Protein AF-A0A6G2PW63-F1 (afdb_monomer_lite)

Secondary structure (DSSP, 8-state):
--TT-EEEEEEEE-TTSEEEEEEE-TTS-EEEEEEE-----HHHHHHHHHSHHHHHHHHHHHHHHHHHHHT-SS-----------

Sequence (85 aa):
IAAGGQVVTALADNAFGQHGGRIKDPFGNIWWVVSHVEDVVEDEMWKRLQDPVYAEAMRVAQETLDAELSGRRRGRSSAPVKTTS

Radius of gyration: 14.13 Å; chains: 1; bounding box: 33×32×35 Å

pLDDT: mean 94.33, std 7.34, range [54.06, 98.31]

Foldseek 3Di:
DPQAKDFLADWDQALQQKTWGWIAHPVGDIDTDIDHHDGDDPVSSVVRLPPPRNVVSQQRRQFSVQCSVVVNPTRGDDRDDDDDD

Structure (mmCIF, N/CA/C/O backbone):
data_AF-A0A6G2PW63-F1
#
_entry.id   AF-A0A6G2PW63-F1
#
loop_
_atom_site.group_PDB
_atom_site.id
_atom_site.type_symbol
_atom_site.label_atom_id
_atom_site.label_alt_id
_atom_site.label_comp_id
_atom_site.label_asym_id
_atom_site.label_entity_id
_atom_site.label_seq_id
_atom_site.pdbx_PDB_ins_code
_atom_site.Cartn_x
_atom_site.Cartn_y
_atom_site.Cartn_z
_atom_site.occupancy
_atom_site.B_iso_or_equiv
_atom_site.auth_seq_id
_atom_site.auth_comp_id
_atom_site.auth_asym_id
_atom_site.auth_atom_id
_atom_site.pdbx_PDB_model_num
ATOM 1 N N . ILE A 1 1 ? -6.759 -12.220 9.809 1.00 60.53 1 ILE A N 1
ATOM 2 C CA . ILE A 1 1 ? -6.007 -11.459 10.836 1.00 60.53 1 ILE A CA 1
ATOM 3 C C . ILE A 1 1 ? -6.562 -11.830 12.202 1.00 60.53 1 ILE A C 1
ATOM 5 O O . ILE A 1 1 ? -7.776 -11.933 12.325 1.00 60.53 1 ILE A O 1
ATOM 9 N N . ALA A 1 2 ? -5.696 -12.102 13.178 1.00 79.25 2 ALA A N 1
ATOM 10 C CA . ALA A 1 2 ? -6.081 -12.398 14.560 1.00 79.25 2 ALA A CA 1
ATOM 11 C C . ALA A 1 2 ? -5.894 -11.153 15.456 1.00 79.25 2 ALA A C 1
ATOM 13 O O . ALA A 1 2 ? -5.289 -10.174 15.027 1.00 79.25 2 ALA A O 1
ATOM 14 N N . ALA A 1 3 ? -6.418 -11.184 16.686 1.00 85.25 3 ALA A N 1
ATOM 15 C CA . ALA A 1 3 ? -6.246 -10.137 17.709 1.00 85.25 3 ALA A CA 1
ATOM 16 C C . ALA A 1 3 ? -6.823 -8.736 17.384 1.00 85.25 3 ALA A C 1
ATOM 18 O O . ALA A 1 3 ? -6.394 -7.739 17.955 1.00 85.25 3 ALA A O 1
ATOM 19 N N . GLY A 1 4 ? -7.820 -8.645 16.496 1.00 89.12 4 GLY A N 1
ATOM 20 C CA . GLY A 1 4 ? -8.555 -7.396 16.241 1.00 89.12 4 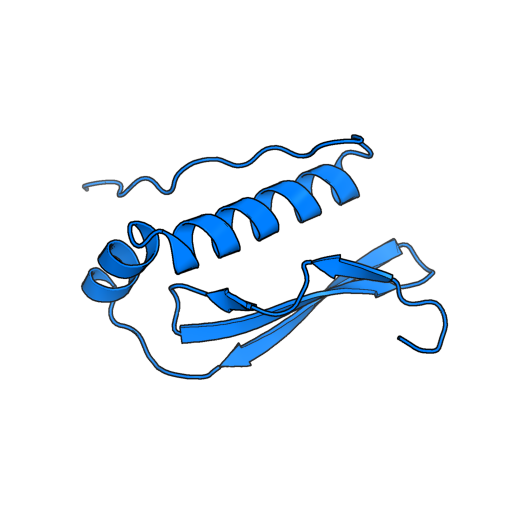GLY A CA 1
ATOM 21 C C . GLY A 1 4 ? -7.902 -6.432 15.243 1.00 89.12 4 GLY A C 1
ATOM 22 O O . GLY A 1 4 ? -8.440 -5.353 15.016 1.00 89.12 4 GLY A O 1
ATOM 23 N N . GLY A 1 5 ? -6.787 -6.815 14.615 1.00 93.44 5 GLY A N 1
ATOM 24 C CA . GLY A 1 5 ? -6.197 -6.035 13.528 1.00 93.44 5 GLY A CA 1
ATOM 25 C C . GLY A 1 5 ? -7.060 -6.035 12.259 1.00 93.44 5 GLY A C 1
ATOM 26 O O . GLY A 1 5 ? -7.703 -7.035 11.922 1.00 93.44 5 GLY A O 1
ATOM 27 N N . GLN A 1 6 ? -7.039 -4.925 11.526 1.00 95.81 6 GLN A N 1
ATOM 28 C CA . GLN A 1 6 ? -7.768 -4.740 10.268 1.00 95.81 6 GLN A CA 1
ATOM 29 C C . GLN A 1 6 ? -6.793 -4.453 9.125 1.00 95.81 6 GLN A C 1
ATOM 31 O O . GLN A 1 6 ? -5.839 -3.700 9.299 1.00 95.81 6 GLN A O 1
ATOM 36 N N . VAL A 1 7 ? -7.021 -5.037 7.946 1.00 96.94 7 VAL A N 1
ATOM 37 C CA . VAL A 1 7 ? -6.242 -4.691 6.747 1.00 96.94 7 VAL A CA 1
ATOM 38 C C . VAL A 1 7 ? -6.675 -3.307 6.276 1.00 96.94 7 VAL A C 1
ATOM 40 O O . VAL A 1 7 ? -7.847 -3.114 5.968 1.00 96.94 7 VAL A O 1
ATOM 43 N N . VAL A 1 8 ? -5.728 -2.376 6.186 1.00 97.62 8 VAL A N 1
ATOM 44 C CA . VAL A 1 8 ? -5.936 -1.070 5.541 1.00 97.62 8 VAL A CA 1
ATOM 45 C C . VAL A 1 8 ? -5.592 -1.186 4.062 1.00 97.62 8 VAL A C 1
ATOM 47 O O . VAL A 1 8 ? -6.366 -0.790 3.200 1.00 97.62 8 VAL A O 1
ATOM 50 N N . THR A 1 9 ? -4.450 -1.797 3.752 1.00 98.00 9 THR A N 1
ATOM 51 C CA . THR A 1 9 ? -3.986 -2.006 2.377 1.00 98.00 9 THR A CA 1
ATOM 52 C C . THR A 1 9 ? -3.525 -3.438 2.228 1.00 98.00 9 THR A C 1
ATOM 54 O O . THR A 1 9 ? -2.689 -3.894 3.012 1.00 98.00 9 THR A O 1
ATOM 57 N N . ALA A 1 10 ? -4.076 -4.136 1.235 1.00 97.19 10 ALA A N 1
ATOM 58 C CA . ALA A 1 10 ? -3.669 -5.494 0.906 1.00 97.19 10 ALA A CA 1
ATOM 59 C C . ALA A 1 10 ? -2.183 -5.552 0.520 1.00 97.19 10 ALA A C 1
ATOM 61 O O . ALA A 1 10 ? -1.612 -4.555 0.077 1.00 97.19 10 ALA A O 1
ATOM 62 N N . LEU A 1 11 ? -1.572 -6.723 0.704 1.00 96.88 11 LEU A N 1
ATOM 63 C CA . LEU A 1 11 ? -0.196 -6.962 0.284 1.00 96.88 11 LEU A CA 1
ATOM 64 C C . LEU A 1 11 ? -0.087 -6.868 -1.239 1.00 96.88 11 LEU A C 1
ATOM 66 O O . LEU A 1 11 ? -0.907 -7.445 -1.954 1.00 96.88 11 LEU A O 1
ATOM 70 N N . ALA A 1 12 ? 0.935 -6.166 -1.710 1.00 97.56 12 ALA A N 1
ATOM 71 C CA . ALA A 1 12 ? 1.279 -6.075 -3.119 1.00 97.56 12 ALA A CA 1
ATOM 72 C C . ALA A 1 12 ? 2.781 -5.827 -3.287 1.00 97.56 12 ALA A C 1
ATOM 74 O O . ALA A 1 12 ? 3.440 -5.298 -2.384 1.00 97.56 12 ALA A O 1
ATOM 75 N N . ASP A 1 13 ? 3.293 -6.169 -4.466 1.00 97.94 13 ASP A N 1
ATOM 76 C CA . ASP A 1 13 ? 4.608 -5.719 -4.908 1.00 97.94 13 ASP A CA 1
ATOM 77 C C . ASP A 1 13 ? 4.513 -4.262 -5.359 1.00 97.94 13 ASP A C 1
ATOM 79 O O . ASP A 1 13 ? 3.591 -3.875 -6.085 1.00 97.94 13 ASP A O 1
ATOM 83 N N . ASN A 1 14 ? 5.459 -3.436 -4.924 1.00 96.69 14 ASN A N 1
ATOM 84 C CA . ASN A 1 14 ? 5.535 -2.040 -5.329 1.00 96.69 14 ASN A CA 1
ATOM 85 C C . ASN A 1 14 ? 6.661 -1.803 -6.348 1.00 96.69 14 ASN A C 1
ATOM 87 O O . ASN A 1 14 ? 7.566 -2.617 -6.530 1.00 96.69 14 ASN A O 1
ATOM 91 N N . ALA A 1 15 ? 6.618 -0.641 -7.003 1.00 97.31 15 ALA A N 1
ATOM 92 C CA . ALA A 1 15 ? 7.606 -0.240 -8.007 1.00 97.31 15 ALA A CA 1
ATOM 93 C C . ALA A 1 15 ? 9.040 -0.081 -7.457 1.00 97.31 15 ALA A C 1
ATOM 95 O O . ALA A 1 15 ? 9.970 0.109 -8.236 1.00 97.31 15 ALA A O 1
ATOM 96 N N . PHE A 1 16 ? 9.221 -0.143 -6.136 1.00 96.94 16 PHE A N 1
ATOM 97 C CA . PHE A 1 16 ? 10.479 0.118 -5.437 1.00 96.94 16 PHE A CA 1
ATOM 98 C C . PHE A 1 16 ? 11.194 -1.163 -4.985 1.00 96.94 16 PHE A C 1
ATOM 100 O O . PHE A 1 16 ? 12.140 -1.081 -4.207 1.00 96.94 16 PHE A O 1
ATOM 107 N N . GLY A 1 17 ? 10.735 -2.339 -5.431 1.00 97.62 17 GLY A N 1
ATOM 108 C CA . GLY A 1 17 ? 11.361 -3.619 -5.086 1.00 97.62 17 GLY A CA 1
ATOM 109 C C . GLY A 1 17 ? 10.993 -4.130 -3.695 1.00 97.62 17 GLY A C 1
ATOM 110 O O . GLY A 1 17 ? 11.802 -4.773 -3.026 1.00 97.62 17 GLY A O 1
ATOM 111 N N . GLN A 1 18 ? 9.782 -3.828 -3.220 1.00 98.12 18 GLN A N 1
ATOM 112 C CA . GLN A 1 18 ? 9.296 -4.289 -1.921 1.00 98.12 18 GLN A CA 1
ATOM 113 C C . GLN A 1 18 ? 7.944 -4.991 -2.040 1.00 98.12 18 GLN A C 1
ATOM 115 O O . GLN A 1 18 ? 7.105 -4.601 -2.853 1.00 98.12 18 GLN A O 1
ATOM 120 N N . HIS A 1 19 ? 7.712 -5.957 -1.152 1.00 98.19 19 HIS A N 1
ATOM 121 C CA . HIS A 1 19 ? 6.430 -6.629 -0.968 1.00 98.19 19 HIS A CA 1
ATOM 122 C C . HIS A 1 19 ? 5.840 -6.228 0.380 1.00 98.19 19 HIS A C 1
ATOM 124 O O . HIS A 1 19 ? 6.466 -6.441 1.424 1.00 98.19 19 HIS A O 1
ATOM 130 N N . GLY A 1 20 ? 4.647 -5.640 0.397 1.00 97.25 20 GLY A N 1
ATOM 131 C CA . GLY A 1 20 ? 4.085 -5.179 1.661 1.00 97.25 20 GLY A CA 1
ATOM 132 C C . GLY A 1 20 ? 2.702 -4.561 1.584 1.00 97.25 20 GLY A C 1
ATOM 133 O O . GLY A 1 20 ? 2.095 -4.441 0.524 1.00 97.25 20 GLY A O 1
ATOM 134 N N . GLY A 1 21 ? 2.203 -4.177 2.754 1.00 97.69 21 GLY A N 1
ATOM 135 C CA . GLY A 1 21 ? 0.872 -3.612 2.943 1.00 97.69 21 GLY A CA 1
ATOM 136 C C . GLY A 1 21 ? 0.746 -2.930 4.300 1.00 97.69 21 GLY A C 1
ATOM 137 O O . GLY A 1 21 ? 1.744 -2.670 4.981 1.00 97.69 21 GLY A O 1
ATOM 138 N N . ARG A 1 22 ? -0.490 -2.621 4.699 1.00 98.06 22 ARG A N 1
ATOM 139 C CA . ARG A 1 22 ? -0.760 -1.918 5.959 1.00 98.06 22 ARG A CA 1
ATOM 140 C C . ARG A 1 22 ? -1.872 -2.553 6.757 1.00 98.06 22 ARG A C 1
ATOM 142 O O . ARG A 1 22 ? -2.903 -2.944 6.203 1.00 98.06 22 ARG A O 1
ATOM 149 N N . ILE A 1 23 ? -1.686 -2.554 8.068 1.00 97.56 23 ILE A N 1
ATOM 150 C CA . ILE A 1 23 ? -2.685 -2.991 9.037 1.00 97.56 23 ILE A CA 1
ATOM 151 C C . ILE A 1 23 ? -2.942 -1.891 10.060 1.00 97.56 23 ILE A C 1
ATOM 153 O O . ILE A 1 23 ? -2.031 -1.150 10.418 1.00 97.56 23 ILE A O 1
ATOM 157 N N . LYS A 1 24 ? -4.178 -1.808 10.541 1.00 97.56 24 LYS A N 1
ATOM 158 C CA . LYS A 1 24 ? -4.569 -0.969 11.668 1.00 97.56 24 LYS A CA 1
ATOM 159 C C . LYS A 1 24 ? -4.785 -1.842 12.895 1.00 97.56 24 LYS A C 1
ATOM 161 O O . LYS A 1 24 ? -5.462 -2.869 12.799 1.00 97.56 24 LYS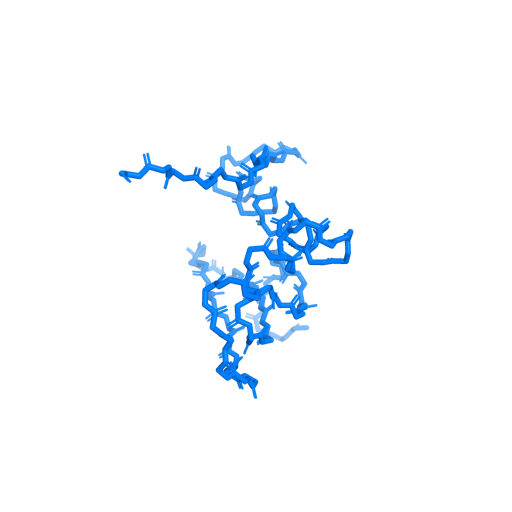 A O 1
ATOM 166 N N . ASP A 1 25 ? -4.210 -1.450 14.023 1.00 96.38 25 ASP A N 1
ATOM 167 C CA . ASP A 1 25 ? -4.423 -2.126 15.303 1.00 96.38 25 ASP A CA 1
ATOM 168 C C . ASP A 1 25 ? -5.680 -1.598 16.039 1.00 96.38 25 ASP A C 1
ATOM 170 O O . ASP A 1 25 ? -6.261 -0.587 15.632 1.00 96.38 25 ASP A O 1
ATOM 174 N N . PRO A 1 26 ? -6.135 -2.255 17.124 1.00 95.88 26 PRO A N 1
ATOM 175 C CA . PRO A 1 26 ? -7.310 -1.810 17.882 1.00 95.88 26 PRO A CA 1
ATOM 176 C C . PRO A 1 26 ? -7.193 -0.425 18.539 1.00 95.88 26 PRO A C 1
ATOM 178 O O . PRO A 1 26 ? -8.212 0.146 18.919 1.00 95.88 26 PRO A O 1
ATOM 181 N N . PHE A 1 27 ? -5.982 0.117 18.681 1.00 95.31 27 PHE A N 1
ATOM 182 C CA . PHE A 1 27 ? -5.738 1.458 19.219 1.00 95.31 27 PHE A CA 1
ATOM 183 C C . PHE A 1 27 ? -5.739 2.531 18.122 1.00 95.31 27 PHE A C 1
ATOM 185 O O . PHE A 1 27 ? -5.636 3.718 18.423 1.00 95.31 27 PHE A O 1
ATOM 192 N N . GLY A 1 28 ? -5.885 2.123 16.857 1.00 94.94 28 GLY A N 1
ATOM 193 C CA . GLY A 1 28 ? -5.945 3.007 15.701 1.00 94.94 28 GLY A CA 1
ATOM 194 C C . GLY A 1 28 ? -4.591 3.293 15.053 1.00 94.94 28 GLY A C 1
ATOM 195 O O . GLY A 1 28 ? -4.551 4.068 14.099 1.00 94.94 28 GLY A O 1
ATOM 196 N N . ASN A 1 29 ? -3.491 2.675 15.503 1.00 97.12 29 ASN A N 1
ATOM 197 C CA . ASN A 1 29 ? -2.202 2.874 14.839 1.00 97.12 29 ASN A CA 1
ATOM 198 C C . ASN A 1 29 ? -2.169 2.111 13.515 1.00 97.12 29 ASN A C 1
ATOM 200 O O . ASN A 1 29 ? -2.600 0.957 13.444 1.00 97.12 29 ASN A O 1
ATOM 204 N N . ILE A 1 30 ? -1.608 2.739 12.481 1.00 97.75 30 ILE A N 1
ATOM 205 C CA . ILE A 1 30 ? -1.411 2.125 11.166 1.00 97.75 30 ILE A CA 1
ATOM 206 C C . ILE A 1 30 ? 0.052 1.716 11.026 1.00 97.75 30 ILE A C 1
ATOM 208 O O . ILE A 1 30 ? 0.957 2.546 11.104 1.00 97.75 30 ILE A O 1
ATOM 212 N N . TRP A 1 31 ? 0.267 0.433 10.772 1.00 97.19 31 TRP A N 1
ATOM 213 C CA . TRP A 1 31 ? 1.577 -0.185 10.647 1.00 97.19 31 TRP A CA 1
ATOM 214 C C . TRP A 1 31 ? 1.846 -0.569 9.199 1.00 97.19 31 TRP A C 1
ATOM 216 O O . TRP A 1 31 ? 1.012 -1.211 8.557 1.00 97.19 31 TRP A O 1
ATOM 226 N N . TRP A 1 32 ? 3.030 -0.215 8.702 1.00 97.56 32 TRP A N 1
ATOM 227 C CA . TRP A 1 32 ? 3.560 -0.728 7.443 1.00 97.56 32 TRP A CA 1
ATOM 228 C C . TRP A 1 32 ? 4.287 -2.035 7.718 1.00 97.56 32 TRP A C 1
ATOM 230 O O . TRP A 1 32 ? 5.225 -2.075 8.511 1.00 97.56 32 TRP A O 1
ATOM 240 N N . VAL A 1 33 ? 3.857 -3.097 7.046 1.00 96.94 33 VAL A N 1
ATOM 241 C CA . VAL A 1 33 ? 4.509 -4.406 7.101 1.00 96.94 33 VAL A CA 1
ATOM 242 C C . VAL A 1 33 ? 5.062 -4.670 5.713 1.00 96.94 33 VAL A C 1
ATOM 244 O O . VAL A 1 33 ? 4.299 -4.887 4.771 1.00 96.94 33 VAL A O 1
ATOM 247 N N . VAL A 1 34 ? 6.382 -4.561 5.578 1.00 97.62 34 VAL A N 1
ATOM 248 C CA . VAL A 1 34 ? 7.074 -4.556 4.287 1.00 97.62 34 VAL A CA 1
ATOM 249 C C . VAL A 1 34 ? 8.319 -5.434 4.368 1.00 97.62 34 VAL A C 1
ATOM 251 O O . VAL A 1 34 ? 9.064 -5.369 5.344 1.00 97.62 34 VAL A O 1
ATOM 254 N N . SER A 1 35 ? 8.544 -6.227 3.325 1.00 98.25 35 SER A N 1
ATOM 255 C CA . SER A 1 35 ? 9.789 -6.941 3.055 1.00 98.25 35 SER A CA 1
ATOM 256 C C . SER A 1 35 ? 10.480 -6.312 1.855 1.00 98.25 35 SER A C 1
ATOM 258 O O . SER A 1 35 ? 9.837 -6.017 0.846 1.00 98.25 35 SER A O 1
ATOM 260 N N . HIS A 1 36 ? 11.797 -6.158 1.939 1.00 98.12 36 HIS A N 1
ATOM 261 C CA . HIS A 1 36 ? 12.616 -5.930 0.754 1.00 98.12 36 HIS A CA 1
ATOM 262 C C . HIS A 1 36 ? 12.613 -7.197 -0.118 1.00 98.12 36 HIS A C 1
ATOM 264 O O . HIS A 1 36 ? 12.648 -8.307 0.418 1.00 98.12 36 HIS A O 1
ATOM 270 N N . VAL A 1 37 ? 12.531 -7.025 -1.437 1.00 98.00 37 VAL A N 1
ATOM 271 C CA . VAL A 1 37 ? 12.564 -8.112 -2.428 1.00 98.00 37 VAL A CA 1
ATOM 272 C C . VAL A 1 37 ? 13.792 -7.968 -3.321 1.00 98.00 37 VAL A C 1
ATOM 274 O O . VAL A 1 37 ? 14.513 -8.942 -3.519 1.00 98.00 37 VAL A O 1
ATOM 277 N N . GLU A 1 38 ? 14.035 -6.767 -3.842 1.00 97.94 38 GLU A N 1
ATOM 278 C CA . GLU A 1 38 ? 15.152 -6.470 -4.739 1.00 97.94 38 GLU A CA 1
ATOM 279 C C . GLU A 1 38 ? 15.548 -4.989 -4.676 1.00 97.94 38 GLU A C 1
ATOM 281 O O . GLU A 1 38 ? 14.729 -4.120 -4.364 1.00 97.94 38 GLU A O 1
ATOM 286 N N . ASP A 1 39 ? 16.799 -4.693 -5.023 1.00 98.31 39 ASP A N 1
ATOM 287 C CA . ASP A 1 39 ? 17.263 -3.327 -5.248 1.00 98.31 39 ASP A CA 1
ATOM 288 C C . ASP A 1 39 ? 16.898 -2.884 -6.671 1.00 98.31 39 ASP A C 1
ATOM 290 O O . ASP A 1 39 ? 17.388 -3.434 -7.659 1.00 98.31 39 ASP A O 1
ATOM 294 N N . VAL A 1 40 ? 16.052 -1.859 -6.788 1.00 97.56 40 VAL A N 1
ATOM 295 C CA . VAL A 1 40 ? 15.632 -1.294 -8.080 1.00 97.56 40 VAL A CA 1
ATOM 296 C C . VAL A 1 40 ? 16.304 0.060 -8.272 1.00 97.56 40 VAL A C 1
ATOM 298 O O . VAL A 1 40 ? 16.197 0.937 -7.422 1.00 97.56 40 VAL A O 1
ATOM 301 N N . VAL A 1 41 ? 16.993 0.260 -9.394 1.00 97.44 41 VAL A N 1
ATOM 302 C CA . VAL A 1 41 ? 17.581 1.569 -9.724 1.00 97.44 41 VAL A CA 1
ATOM 303 C C . VAL A 1 41 ? 16.499 2.578 -10.113 1.00 97.44 41 VAL A C 1
ATOM 305 O O . VAL A 1 41 ? 15.459 2.206 -10.653 1.00 97.44 41 VAL A O 1
ATOM 308 N N . GLU A 1 42 ? 16.752 3.867 -9.889 1.00 94.12 42 GLU A N 1
ATOM 309 C CA . GLU A 1 42 ? 15.751 4.932 -10.054 1.00 94.12 42 GLU A CA 1
ATOM 310 C C . GLU A 1 42 ? 15.066 4.938 -11.435 1.00 94.12 42 GLU A C 1
ATOM 312 O O . GLU A 1 42 ? 13.841 5.027 -11.520 1.00 94.12 42 GLU A O 1
ATOM 317 N N . ASP A 1 43 ? 15.827 4.811 -12.525 1.00 95.56 43 ASP A N 1
ATOM 318 C CA . ASP A 1 43 ? 15.253 4.810 -13.877 1.00 95.56 43 ASP A CA 1
ATOM 319 C C . ASP A 1 43 ? 14.280 3.649 -14.102 1.00 95.56 43 ASP A C 1
ATOM 321 O O . ASP A 1 43 ? 13.285 3.794 -14.816 1.00 95.56 43 ASP A O 1
ATOM 325 N N . GLU A 1 44 ? 14.541 2.505 -13.472 1.00 97.56 44 GLU A N 1
ATOM 326 C CA . GLU A 1 44 ? 13.653 1.352 -13.522 1.00 97.56 44 GLU A CA 1
ATOM 327 C C . GLU A 1 44 ? 12.433 1.551 -12.616 1.00 97.56 44 GLU A C 1
ATOM 329 O O . GLU A 1 44 ? 11.317 1.251 -13.036 1.00 97.56 44 GLU A O 1
ATOM 334 N N . MET A 1 45 ? 12.598 2.157 -11.433 1.00 96.62 45 MET A N 1
ATOM 335 C CA . MET A 1 45 ? 11.468 2.539 -10.577 1.00 96.62 45 MET A CA 1
ATOM 336 C C . MET A 1 45 ? 10.482 3.442 -11.332 1.00 96.62 45 MET A C 1
ATOM 338 O O . MET A 1 45 ? 9.273 3.217 -11.282 1.00 96.62 45 MET A O 1
ATOM 342 N N . TRP A 1 46 ? 10.979 4.435 -12.079 1.00 95.44 46 TRP A N 1
ATOM 343 C CA . TRP A 1 46 ? 10.128 5.328 -12.870 1.00 95.44 46 TRP A CA 1
ATOM 344 C C . TRP A 1 46 ? 9.383 4.606 -13.990 1.00 95.44 46 TRP A C 1
ATOM 346 O O . TRP A 1 46 ? 8.211 4.906 -14.211 1.00 95.44 46 TRP A O 1
ATOM 356 N N . LYS A 1 47 ? 10.018 3.644 -14.671 1.00 96.12 47 LYS A N 1
ATOM 357 C CA . LYS A 1 47 ? 9.332 2.803 -15.666 1.00 96.12 47 LYS A CA 1
ATOM 358 C C . LYS A 1 47 ? 8.244 1.958 -15.013 1.00 96.12 47 LYS A C 1
ATOM 360 O O . LYS 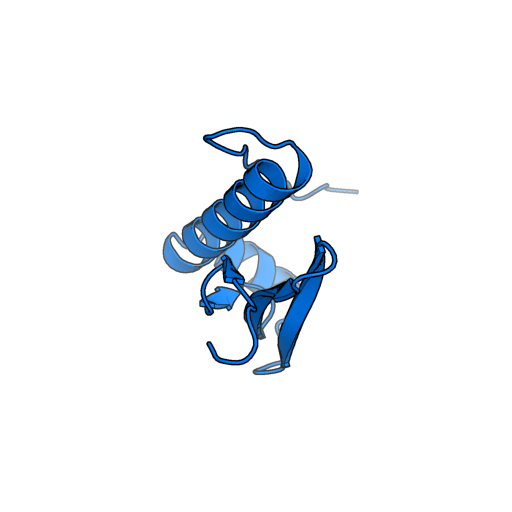A 1 47 ? 7.112 1.969 -15.486 1.00 96.12 47 LYS A O 1
ATOM 365 N N . ARG A 1 48 ? 8.557 1.298 -13.893 1.00 97.38 48 ARG A N 1
ATOM 366 C CA . ARG A 1 48 ? 7.595 0.497 -13.124 1.00 97.38 48 ARG A CA 1
ATOM 367 C C . ARG A 1 48 ? 6.413 1.342 -12.660 1.00 97.38 48 ARG A C 1
ATOM 369 O O . ARG A 1 48 ? 5.284 0.911 -12.812 1.00 97.38 48 ARG A O 1
ATOM 376 N N . LEU A 1 49 ? 6.625 2.572 -12.191 1.00 95.38 49 LEU A N 1
ATOM 377 C CA . LEU A 1 49 ? 5.537 3.481 -11.798 1.00 95.38 49 LEU A CA 1
ATOM 378 C C . LEU A 1 49 ? 4.569 3.845 -12.942 1.00 95.38 49 LEU A C 1
ATOM 380 O O . LEU A 1 49 ? 3.466 4.306 -12.654 1.00 95.38 49 LEU A O 1
ATOM 384 N N . GLN A 1 50 ? 4.965 3.663 -14.207 1.00 94.38 50 GLN A N 1
ATOM 385 C CA . GLN A 1 50 ? 4.090 3.822 -15.377 1.00 94.38 50 GLN A CA 1
ATOM 386 C C . GLN A 1 50 ? 3.463 2.500 -15.844 1.00 94.38 50 GLN A C 1
ATOM 388 O O . GLN A 1 50 ? 2.520 2.520 -16.635 1.00 94.38 50 GLN A O 1
ATOM 393 N N . ASP A 1 51 ? 3.967 1.357 -15.377 1.00 96.38 51 ASP A N 1
ATOM 394 C CA . ASP A 1 51 ? 3.366 0.059 -15.659 1.00 96.38 51 ASP A CA 1
ATOM 395 C C . ASP A 1 51 ? 2.013 -0.053 -14.928 1.00 96.38 51 ASP A C 1
ATOM 397 O O . ASP A 1 51 ? 1.941 0.239 -13.726 1.00 96.38 51 ASP A O 1
ATOM 401 N N . PRO A 1 52 ? 0.934 -0.481 -15.612 1.00 96.00 52 PRO A N 1
ATOM 402 C CA . PRO A 1 52 ? -0.400 -0.557 -15.025 1.00 96.00 52 PRO A CA 1
ATOM 403 C C . PRO A 1 52 ? -0.478 -1.348 -13.716 1.00 96.00 52 PRO A C 1
ATOM 405 O O . PRO A 1 52 ? -1.274 -0.993 -12.848 1.00 96.00 52 PRO A O 1
ATOM 408 N N . VAL A 1 53 ? 0.336 -2.395 -13.550 1.00 95.88 53 VAL A N 1
ATOM 409 C CA . VAL A 1 53 ? 0.309 -3.251 -12.358 1.00 95.88 53 VAL A CA 1
ATOM 410 C C . VAL A 1 53 ? 0.796 -2.478 -11.135 1.00 95.88 53 VAL A C 1
ATOM 412 O O . VAL A 1 53 ? 0.098 -2.409 -10.120 1.00 95.88 53 VAL A O 1
ATOM 415 N N . TYR A 1 54 ? 1.965 -1.844 -11.227 1.00 96.62 54 TYR A N 1
ATOM 416 C CA . TYR A 1 54 ? 2.512 -1.085 -10.102 1.00 96.62 54 TYR A CA 1
ATOM 417 C C . TYR A 1 54 ? 1.802 0.258 -9.912 1.00 96.62 54 TYR A C 1
ATOM 419 O O . TYR A 1 54 ? 1.657 0.711 -8.774 1.00 96.62 54 TYR A O 1
ATOM 427 N N . ALA A 1 55 ? 1.330 0.886 -10.992 1.00 95.88 55 ALA A N 1
ATOM 428 C CA . ALA A 1 55 ? 0.517 2.095 -10.917 1.00 95.88 55 ALA A CA 1
ATOM 429 C C . ALA A 1 55 ? -0.785 1.835 -10.144 1.00 95.88 55 ALA A C 1
ATOM 431 O O . ALA A 1 55 ? -1.143 2.617 -9.261 1.00 95.88 55 ALA A O 1
ATOM 432 N N . GLU A 1 56 ? -1.456 0.710 -10.407 1.00 96.44 56 GLU A N 1
ATOM 433 C CA . GLU A 1 56 ? -2.654 0.307 -9.671 1.00 96.44 56 GLU A CA 1
ATOM 434 C C . GLU A 1 56 ? -2.343 -0.005 -8.204 1.00 96.44 56 GLU A C 1
ATOM 436 O O . GLU A 1 56 ? -3.036 0.489 -7.312 1.00 96.44 56 GLU A O 1
ATOM 441 N N . ALA A 1 57 ? -1.265 -0.746 -7.925 1.00 96.50 57 ALA A N 1
ATOM 442 C CA . ALA A 1 57 ? -0.831 -1.011 -6.552 1.00 96.50 57 ALA A CA 1
ATOM 443 C C . ALA A 1 57 ? -0.565 0.296 -5.779 1.00 96.50 57 ALA A C 1
ATOM 445 O O . ALA A 1 57 ? -1.011 0.462 -4.639 1.00 96.50 57 ALA A O 1
ATOM 446 N N . MET A 1 58 ? 0.094 1.265 -6.420 1.00 96.19 58 MET A N 1
ATOM 447 C CA . MET A 1 58 ? 0.366 2.584 -5.851 1.00 96.19 58 MET A CA 1
ATOM 448 C C . MET A 1 58 ? -0.918 3.392 -5.622 1.00 96.19 58 MET A C 1
ATOM 450 O O . MET A 1 58 ? -1.073 4.034 -4.580 1.00 96.19 58 MET A O 1
ATOM 454 N N . ARG A 1 59 ? -1.861 3.344 -6.568 1.00 96.81 59 ARG A N 1
ATOM 455 C CA . ARG A 1 59 ? -3.171 3.999 -6.467 1.00 96.81 59 ARG A CA 1
ATOM 456 C C . ARG A 1 59 ? -3.972 3.449 -5.289 1.00 96.81 59 ARG A C 1
ATOM 458 O O . ARG A 1 59 ? -4.419 4.222 -4.441 1.00 96.81 59 ARG A O 1
ATOM 465 N N . VAL A 1 60 ? -4.096 2.123 -5.197 1.00 97.38 60 VAL A N 1
ATOM 466 C CA . VAL A 1 60 ? -4.773 1.426 -4.093 1.00 97.38 60 VAL A CA 1
ATOM 467 C C . VAL A 1 60 ? -4.108 1.763 -2.764 1.00 97.38 60 VAL A C 1
ATOM 469 O O . VAL A 1 60 ? -4.799 2.040 -1.780 1.00 97.38 60 VAL A O 1
ATOM 472 N N . ALA A 1 61 ? -2.775 1.807 -2.722 1.00 97.19 61 ALA A N 1
ATOM 473 C CA . ALA A 1 61 ? -2.062 2.219 -1.528 1.00 97.19 61 ALA A CA 1
ATOM 474 C C . ALA A 1 61 ? -2.410 3.667 -1.128 1.00 97.19 61 ALA A C 1
ATOM 476 O O . ALA A 1 61 ? -2.769 3.918 0.022 1.00 97.19 61 ALA A O 1
ATOM 477 N N . GLN A 1 62 ? -2.353 4.639 -2.030 1.00 97.50 62 GLN A N 1
ATOM 478 C CA . GLN A 1 62 ? -2.685 6.021 -1.665 1.00 97.50 62 GLN A CA 1
ATOM 479 C C . GLN A 1 62 ? -4.144 6.166 -1.203 1.00 97.50 62 GLN A C 1
ATOM 481 O O . GLN A 1 62 ? -4.399 6.737 -0.143 1.00 97.50 62 GLN A O 1
ATOM 486 N N . GLU A 1 63 ? -5.092 5.575 -1.933 1.00 98.06 63 GLU A N 1
ATOM 487 C CA . GLU A 1 63 ? -6.519 5.707 -1.625 1.00 98.06 63 GLU A CA 1
ATOM 488 C C . GLU A 1 63 ? -6.912 5.050 -0.309 1.00 98.06 63 GLU A C 1
ATOM 490 O O . GLU A 1 63 ? -7.690 5.620 0.449 1.00 98.06 63 GLU A O 1
ATOM 495 N N . THR A 1 64 ? -6.391 3.861 -0.019 1.00 98.19 64 THR A N 1
ATOM 496 C CA . THR A 1 64 ? -6.736 3.167 1.228 1.00 98.19 64 THR A CA 1
ATOM 497 C C . THR A 1 64 ? -6.181 3.888 2.450 1.00 98.19 64 THR A C 1
ATOM 499 O O . THR A 1 64 ? -6.871 3.980 3.462 1.00 98.19 64 THR A O 1
ATOM 502 N N . LEU A 1 65 ? -4.981 4.469 2.349 1.00 97.81 65 LEU A N 1
ATOM 503 C CA . LEU A 1 65 ? -4.427 5.274 3.434 1.00 97.81 65 LEU A CA 1
ATOM 504 C C . LEU A 1 65 ? -5.180 6.594 3.613 1.00 97.81 65 LEU A C 1
ATOM 506 O O . LEU A 1 65 ? -5.515 6.936 4.743 1.00 97.81 65 LEU A O 1
ATOM 510 N N . ASP A 1 66 ? -5.459 7.331 2.530 1.00 98.25 66 ASP A N 1
ATOM 511 C CA . ASP A 1 66 ? -6.219 8.586 2.628 1.00 98.25 66 ASP A CA 1
ATOM 512 C C . ASP A 1 66 ? -7.628 8.320 3.165 1.00 98.25 66 ASP A C 1
ATOM 514 O O . ASP A 1 66 ? -8.083 9.065 4.026 1.00 98.25 66 ASP A O 1
ATOM 518 N N . ALA A 1 67 ? -8.305 7.252 2.727 1.00 97.69 67 ALA A N 1
ATOM 519 C CA . ALA A 1 67 ? -9.614 6.867 3.257 1.00 97.69 67 ALA A CA 1
ATOM 520 C C . ALA A 1 67 ? -9.562 6.628 4.772 1.00 97.69 67 ALA A C 1
ATOM 522 O O . ALA A 1 67 ? -10.376 7.189 5.504 1.00 97.69 67 ALA A O 1
ATOM 523 N N . GLU A 1 68 ? -8.576 5.854 5.233 1.00 97.31 68 GLU A N 1
ATOM 524 C CA . GLU A 1 68 ? -8.420 5.514 6.647 1.00 97.31 68 GLU A CA 1
ATOM 525 C C . GLU A 1 68 ? -8.085 6.747 7.500 1.00 97.31 68 GLU A C 1
ATOM 527 O O . GLU A 1 68 ? -8.745 6.998 8.504 1.00 97.31 68 GLU A O 1
ATOM 532 N N . LEU A 1 69 ? -7.118 7.569 7.078 1.00 96.69 69 LEU A N 1
ATOM 533 C CA . LEU A 1 69 ? -6.695 8.754 7.834 1.00 96.69 69 LEU A CA 1
ATOM 534 C C . LEU A 1 69 ? -7.730 9.885 7.813 1.00 96.69 69 LEU A C 1
ATOM 536 O O . LEU A 1 69 ? -7.848 10.634 8.779 1.00 96.69 69 LEU A O 1
ATOM 540 N N . SER A 1 70 ? -8.462 10.046 6.708 1.00 96.44 70 SER A N 1
ATOM 541 C CA . SER A 1 70 ? -9.452 11.122 6.562 1.00 96.44 70 SER A CA 1
ATOM 542 C C . SER A 1 70 ? -10.858 10.737 7.025 1.00 96.44 70 SER A C 1
ATOM 544 O O . SER A 1 70 ? -11.733 11.602 7.069 1.00 96.44 70 SER A O 1
ATOM 546 N N . GLY A 1 71 ? -11.107 9.454 7.312 1.00 94.50 71 GLY A N 1
ATOM 547 C CA . GLY A 1 71 ? -12.440 8.922 7.605 1.00 94.50 71 GLY A CA 1
ATOM 548 C C . GLY A 1 71 ? -13.404 8.952 6.409 1.00 94.50 71 GLY A C 1
ATOM 549 O O . GLY A 1 71 ? -14.611 8.766 6.576 1.00 94.50 71 GLY A O 1
ATOM 550 N N . ARG A 1 72 ? -12.912 9.215 5.190 1.00 94.50 72 ARG A N 1
ATOM 551 C CA . ARG A 1 72 ? -13.741 9.241 3.977 1.00 94.50 72 ARG A CA 1
ATOM 552 C C . ARG A 1 72 ? -14.049 7.826 3.503 1.00 94.50 72 ARG A C 1
ATOM 554 O O . ARG A 1 72 ? -13.196 6.950 3.494 1.00 94.50 72 ARG A O 1
ATOM 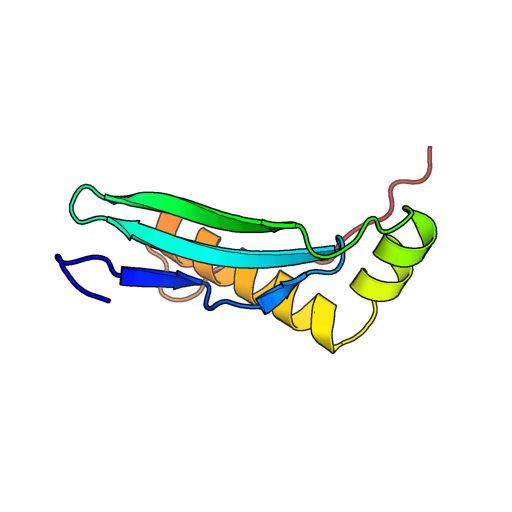561 N N . ARG A 1 73 ? -15.245 7.644 2.935 1.00 90.62 73 ARG A N 1
ATOM 562 C CA . ARG A 1 73 ? -15.646 6.384 2.279 1.00 90.62 73 ARG A CA 1
ATOM 563 C C . ARG A 1 73 ? -14.778 6.021 1.064 1.00 90.62 73 ARG A C 1
ATOM 565 O O . ARG A 1 73 ? -14.690 4.852 0.703 1.00 90.62 73 ARG A O 1
ATOM 572 N N . ARG A 1 74 ? -14.201 7.016 0.389 1.00 91.56 74 ARG A N 1
ATOM 573 C CA . ARG A 1 74 ? -13.242 6.844 -0.710 1.00 91.56 74 ARG A CA 1
ATOM 574 C C . ARG A 1 74 ? -12.093 7.818 -0.508 1.00 91.56 74 ARG A C 1
ATOM 576 O O . ARG A 1 74 ? -12.345 9.009 -0.323 1.00 91.56 74 ARG A O 1
ATOM 583 N N . GLY A 1 75 ? -10.871 7.301 -0.539 1.00 95.44 75 GLY A N 1
ATOM 584 C CA . GLY A 1 75 ? -9.673 8.121 -0.492 1.00 95.44 75 GLY A CA 1
ATOM 585 C C . GLY A 1 75 ? -9.297 8.653 -1.866 1.00 95.44 75 GLY A C 1
ATOM 586 O O . GLY A 1 75 ? -9.944 8.357 -2.873 1.00 95.44 75 GLY A O 1
ATOM 587 N N . ARG A 1 76 ? -8.245 9.460 -1.889 1.00 96.62 76 ARG A N 1
ATOM 588 C CA . ARG A 1 76 ? -7.673 10.038 -3.103 1.00 96.62 76 ARG A CA 1
ATOM 589 C C . ARG A 1 76 ? -6.292 9.456 -3.374 1.00 96.62 76 ARG A C 1
ATOM 591 O O . ARG A 1 76 ? -5.571 9.085 -2.453 1.00 96.62 76 ARG A O 1
ATOM 598 N N . SER A 1 77 ? -5.932 9.437 -4.646 1.00 96.00 77 SER A N 1
ATOM 599 C CA . SER A 1 77 ? -4.593 9.139 -5.135 1.00 96.00 77 SER A CA 1
ATOM 600 C C . SER A 1 77 ? -4.139 10.244 -6.080 1.00 96.00 77 SER A C 1
ATOM 602 O O . SER A 1 77 ? -4.958 10.941 -6.684 1.00 96.00 77 SER A O 1
ATOM 604 N N . SER A 1 78 ? -2.826 10.389 -6.200 1.00 93.50 78 SER A N 1
ATOM 605 C CA . SER A 1 78 ? -2.177 11.274 -7.158 1.00 93.50 78 SER A CA 1
ATOM 606 C C . SER A 1 78 ? -1.185 10.474 -7.994 1.00 93.50 78 SER A C 1
ATOM 608 O O . SER A 1 78 ? -0.521 9.559 -7.496 1.00 93.50 78 SER A O 1
ATOM 610 N N . ALA A 1 79 ? -1.076 10.830 -9.273 1.00 89.56 79 ALA A N 1
ATOM 611 C CA . ALA A 1 79 ? -0.082 10.237 -10.154 1.00 89.56 79 ALA A CA 1
ATOM 612 C C . ALA A 1 79 ? 1.341 10.643 -9.710 1.00 89.56 79 ALA A C 1
ATOM 614 O O . ALA A 1 79 ? 1.541 11.794 -9.308 1.00 89.56 79 ALA A O 1
ATOM 615 N N . PRO A 1 80 ? 2.331 9.736 -9.787 1.00 86.88 80 PRO A N 1
ATOM 616 C CA . PRO A 1 80 ? 3.731 10.078 -9.558 1.00 86.88 80 PRO A CA 1
ATOM 617 C C . PRO A 1 80 ? 4.206 11.131 -10.567 1.00 86.88 80 PRO A C 1
ATOM 619 O O . PRO A 1 80 ? 3.927 11.017 -11.760 1.00 86.88 80 PRO A O 1
ATOM 622 N N . VAL A 1 81 ? 4.956 12.134 -10.105 1.00 87.62 81 VAL A N 1
ATOM 623 C CA . VAL A 1 81 ? 5.529 13.187 -10.957 1.00 87.62 81 VAL A CA 1
ATOM 624 C C . VAL A 1 81 ? 7.047 13.137 -10.848 1.00 87.62 81 VAL A C 1
ATOM 626 O O . VAL A 1 81 ? 7.585 13.259 -9.749 1.00 87.62 81 VAL A O 1
ATOM 629 N N . LYS A 1 82 ? 7.741 12.979 -11.981 1.00 81.69 82 LYS A N 1
ATOM 630 C CA . LYS A 1 82 ? 9.203 13.085 -12.037 1.00 81.69 82 LYS A CA 1
ATOM 631 C C . LYS A 1 82 ? 9.583 14.564 -12.061 1.00 81.69 82 LYS A C 1
A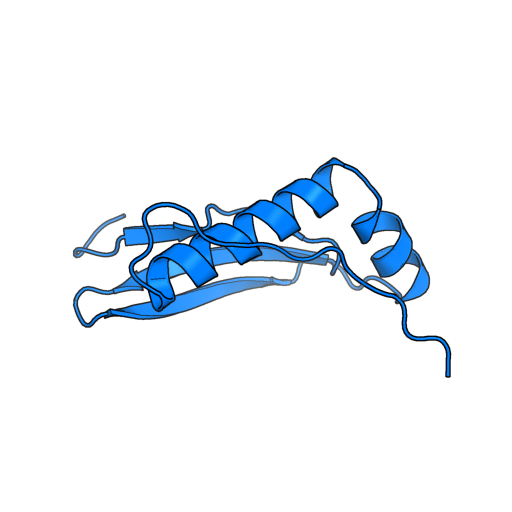TOM 633 O O . LYS A 1 82 ? 9.444 15.225 -13.090 1.00 81.69 82 LYS A O 1
ATOM 638 N N . THR A 1 83 ? 10.028 15.100 -10.928 1.00 77.38 83 THR A N 1
ATOM 639 C CA . THR A 1 83 ? 10.577 16.460 -10.881 1.00 77.38 83 THR A CA 1
ATOM 640 C C . THR A 1 83 ? 11.917 16.457 -11.607 1.00 77.38 83 THR A C 1
ATOM 642 O O . THR A 1 83 ? 12.829 15.734 -11.220 1.00 77.38 83 THR A O 1
ATOM 645 N N . THR A 1 84 ? 12.021 17.229 -12.686 1.00 75.69 84 THR A N 1
ATOM 646 C C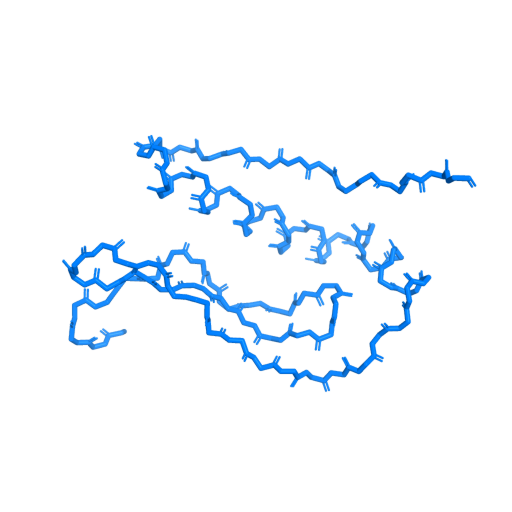A . THR A 1 84 ? 13.298 17.445 -13.377 1.00 75.69 84 THR A CA 1
ATOM 647 C C . THR A 1 84 ? 13.962 18.651 -12.717 1.00 75.69 84 THR A C 1
ATOM 649 O O . THR A 1 84 ? 13.405 19.747 -12.794 1.00 75.69 84 THR A O 1
ATOM 652 N N . SER A 1 85 ? 15.076 18.432 -12.014 1.00 54.06 85 SER A N 1
ATOM 653 C CA . SER A 1 85 ? 15.977 19.501 -11.551 1.00 54.06 85 SER A CA 1
ATOM 654 C C . SER A 1 85 ? 17.001 19.845 -12.623 1.00 54.06 85 SER A C 1
ATOM 656 O O . SER A 1 85 ? 17.382 18.919 -13.375 1.00 54.06 85 SER A O 1
#